Protein AF-A0A8T4I4H2-F1 (afdb_monomer_lite)

Secondary structure (DSSP, 8-state):
--HHHHHHHHHHHHHHHHHHHHHH-TTS-PPPEE--SSHHHHHHHHHHHHHTT--TTSSS--EE-S-TTS--

pLDDT: mean 94.12, std 8.31, range [55.19, 98.69]

Foldseek 3Di:
DDPLVVLVVVLVCQLVVQVVCCVVCVVDLDAREQTDDDPVSSVVSCVVCVVVVHDNVPRPDYHYPPPPPNPD

Structure (mmCIF, N/CA/C/O backbone):
data_AF-A0A8T4I4H2-F1
#
_entry.id   AF-A0A8T4I4H2-F1
#
loop_
_atom_site.group_PDB
_atom_site.id
_atom_site.type_symbol
_atom_site.label_atom_id
_atom_site.label_alt_id
_atom_site.label_comp_id
_atom_site.label_asym_id
_atom_site.label_entity_id
_atom_site.label_seq_id
_atom_site.pdbx_PDB_ins_code
_atom_site.Cartn_x
_atom_site.Cartn_y
_atom_site.Cartn_z
_atom_site.occupancy
_atom_site.B_iso_or_equiv
_atom_site.auth_seq_id
_atom_site.auth_comp_id
_atom_site.auth_asym_id
_atom_site.auth_atom_id
_atom_site.pdbx_PDB_model_num
ATOM 1 N N . GLN A 1 1 ? 21.783 1.540 -9.384 1.00 57.25 1 GLN A N 1
ATOM 2 C CA . GLN A 1 1 ? 20.779 0.644 -8.777 1.00 57.25 1 GLN A CA 1
ATOM 3 C C . GLN A 1 1 ? 19.736 0.355 -9.830 1.00 57.25 1 GLN A C 1
ATOM 5 O O . GLN A 1 1 ? 19.404 1.268 -10.575 1.00 57.25 1 GLN A O 1
ATOM 10 N N . ASP A 1 2 ? 19.286 -0.891 -9.914 1.00 86.50 2 ASP A N 1
ATOM 11 C CA . ASP A 1 2 ? 18.155 -1.261 -10.759 1.00 86.50 2 ASP A CA 1
ATOM 12 C C . ASP A 1 2 ? 16.859 -0.637 -10.202 1.00 86.50 2 ASP A C 1
ATOM 14 O 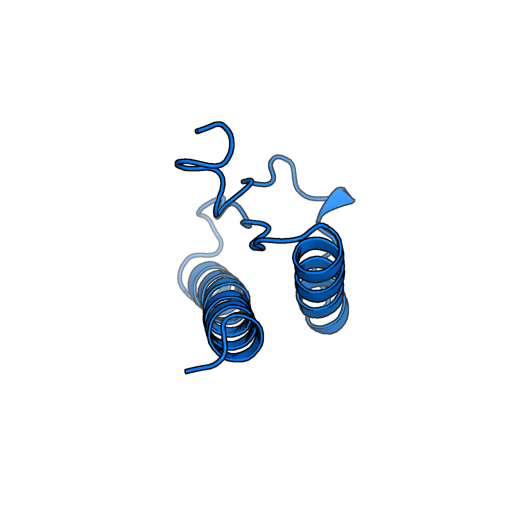O . ASP A 1 2 ? 16.689 -0.557 -8.978 1.00 86.50 2 ASP A O 1
ATOM 18 N N . LEU A 1 3 ? 15.991 -0.139 -11.087 1.00 85.19 3 LEU A N 1
ATOM 19 C CA . LEU A 1 3 ? 14.770 0.596 -10.737 1.00 85.19 3 LEU A CA 1
ATOM 20 C C . LEU A 1 3 ? 13.856 -0.257 -9.853 1.00 85.19 3 LEU A C 1
ATOM 22 O O . LEU A 1 3 ? 13.320 0.238 -8.863 1.00 85.19 3 LEU A O 1
ATOM 26 N N . ASP A 1 4 ? 13.756 -1.545 -10.157 1.00 91.81 4 ASP A N 1
ATOM 27 C CA . ASP A 1 4 ? 12.878 -2.482 -9.458 1.00 91.81 4 ASP A CA 1
ATOM 28 C C . ASP A 1 4 ? 13.322 -2.682 -8.003 1.00 91.81 4 ASP A C 1
ATOM 30 O O . ASP A 1 4 ? 12.508 -2.704 -7.077 1.00 91.81 4 ASP A O 1
ATOM 34 N N . THR A 1 5 ? 14.638 -2.720 -7.766 1.00 94.06 5 THR A N 1
ATOM 35 C CA . THR A 1 5 ? 15.197 -2.794 -6.408 1.00 94.06 5 THR A CA 1
ATOM 36 C C . THR A 1 5 ? 14.882 -1.529 -5.608 1.00 94.06 5 THR A C 1
ATOM 38 O O . THR A 1 5 ? 14.509 -1.609 -4.435 1.00 94.06 5 THR A O 1
ATOM 41 N N . ALA A 1 6 ? 15.011 -0.353 -6.232 1.00 93.06 6 ALA A N 1
ATOM 42 C CA . ALA A 1 6 ? 14.702 0.916 -5.579 1.00 93.06 6 ALA A CA 1
ATOM 43 C C . ALA A 1 6 ? 13.204 1.035 -5.247 1.00 93.06 6 ALA A C 1
ATOM 45 O O . ALA A 1 6 ? 12.852 1.458 -4.144 1.00 93.06 6 ALA A O 1
A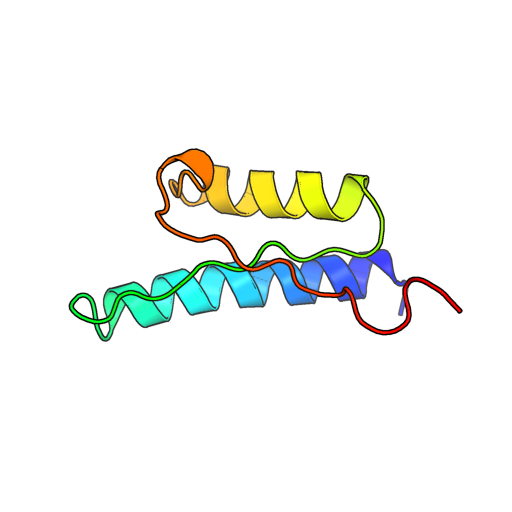TOM 46 N N . VAL A 1 7 ? 12.328 0.606 -6.163 1.00 94.75 7 VAL A N 1
ATOM 47 C CA . VAL A 1 7 ? 10.874 0.584 -5.952 1.00 94.75 7 VAL A CA 1
ATOM 48 C C . VAL A 1 7 ? 10.506 -0.357 -4.806 1.00 94.75 7 VAL A C 1
ATOM 50 O O . VAL A 1 7 ? 9.828 0.075 -3.876 1.00 94.75 7 VAL A O 1
ATOM 53 N N . ARG A 1 8 ? 11.011 -1.597 -4.802 1.00 96.19 8 ARG A N 1
ATOM 54 C CA . ARG A 1 8 ? 10.739 -2.574 -3.734 1.00 96.19 8 ARG A CA 1
ATOM 55 C C . ARG A 1 8 ? 11.154 -2.063 -2.352 1.00 96.19 8 ARG A C 1
ATOM 57 O O . ARG A 1 8 ? 10.416 -2.204 -1.382 1.00 96.19 8 ARG A O 1
ATOM 64 N N . PHE A 1 9 ? 12.324 -1.437 -2.255 1.00 96.69 9 PHE A N 1
ATOM 65 C CA . PHE A 1 9 ? 12.827 -0.868 -1.001 1.00 96.69 9 PHE A CA 1
ATOM 66 C C . PHE A 1 9 ? 11.986 0.312 -0.497 1.00 96.69 9 PHE A C 1
ATOM 68 O O . PHE A 1 9 ? 11.850 0.510 0.714 1.00 96.69 9 PHE A O 1
ATOM 75 N N . HIS A 1 10 ? 11.435 1.104 -1.419 1.00 95.25 10 HIS A N 1
ATOM 76 C CA . HIS A 1 10 ? 10.500 2.170 -1.085 1.00 95.25 10 HIS A CA 1
ATOM 77 C C . HIS A 1 10 ? 9.159 1.603 -0.606 1.00 95.25 10 HIS A C 1
ATOM 79 O O . HIS A 1 10 ? 8.682 2.015 0.446 1.00 95.25 10 HIS A O 1
ATOM 85 N N . GLN A 1 11 ? 8.607 0.613 -1.316 1.00 97.56 11 GLN A N 1
ATOM 86 C CA . GLN A 1 11 ? 7.357 -0.062 -0.949 1.00 97.56 11 GLN A CA 1
ATOM 87 C C . GLN A 1 11 ? 7.418 -0.657 0.458 1.00 97.56 11 GLN A C 1
ATOM 89 O O . GLN A 1 11 ? 6.544 -0.360 1.267 1.00 97.56 11 GLN A O 1
ATOM 94 N N . GLN A 1 12 ? 8.484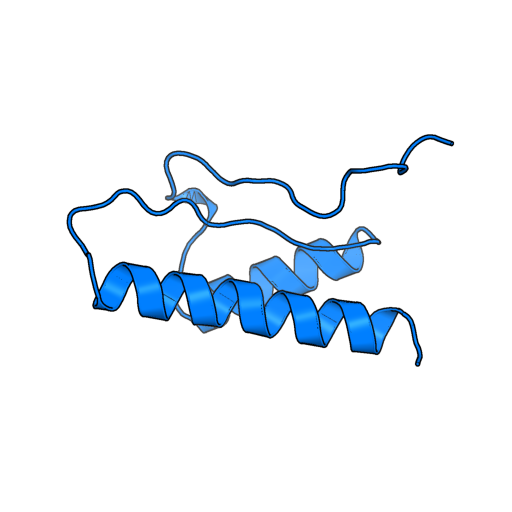 -1.400 0.780 1.00 98.06 12 GLN A N 1
ATOM 95 C CA . GLN A 1 12 ? 8.659 -1.978 2.116 1.00 98.06 12 GLN A CA 1
ATOM 96 C C . GLN A 1 12 ? 8.605 -0.897 3.203 1.00 98.06 12 GLN A C 1
ATOM 98 O O . GLN A 1 12 ? 7.852 -1.018 4.162 1.00 98.06 12 GLN A O 1
ATOM 103 N N . ARG A 1 13 ? 9.325 0.218 3.012 1.00 98.00 13 ARG A N 1
ATOM 104 C CA . ARG A 1 13 ? 9.279 1.350 3.951 1.00 98.00 13 ARG A CA 1
ATOM 105 C C . ARG A 1 13 ? 7.905 1.977 4.069 1.00 98.00 13 ARG A C 1
ATOM 107 O O . ARG A 1 13 ? 7.542 2.398 5.158 1.00 98.00 13 ARG A O 1
ATOM 114 N N . THR A 1 14 ? 7.172 2.104 2.967 1.00 97.81 14 THR A N 1
ATOM 115 C CA . THR A 1 14 ? 5.816 2.660 2.991 1.00 97.81 14 THR A CA 1
ATOM 116 C C . THR A 1 14 ? 4.874 1.785 3.815 1.00 97.81 14 THR A C 1
ATOM 118 O O . THR A 1 14 ? 4.106 2.318 4.615 1.00 97.81 14 THR A O 1
ATOM 121 N N . VAL A 1 15 ? 4.952 0.460 3.662 1.00 98.31 15 VAL A N 1
ATOM 122 C CA . VAL A 1 15 ? 4.132 -0.489 4.430 1.00 98.31 15 VAL A CA 1
ATOM 123 C C . VAL A 1 15 ? 4.535 -0.484 5.906 1.00 98.31 15 VAL A C 1
ATOM 125 O O . VAL A 1 15 ? 3.679 -0.264 6.762 1.00 98.31 15 VAL A O 1
ATOM 128 N N . ASP A 1 16 ? 5.829 -0.627 6.202 1.00 98.56 16 ASP A N 1
ATOM 129 C CA . ASP A 1 16 ? 6.351 -0.638 7.575 1.00 98.56 16 ASP A CA 1
ATOM 130 C C . ASP A 1 16 ? 5.998 0.655 8.319 1.00 98.56 16 ASP A C 1
ATOM 132 O O . ASP A 1 16 ? 5.561 0.622 9.469 1.00 98.56 16 ASP A O 1
ATOM 136 N N . ASN A 1 17 ? 6.120 1.804 7.646 1.00 98.25 17 ASN A N 1
ATOM 137 C CA . ASN A 1 17 ? 5.800 3.094 8.240 1.00 98.25 17 ASN A CA 1
ATOM 138 C C . ASN A 1 17 ? 4.311 3.229 8.574 1.00 98.25 17 ASN A C 1
ATOM 140 O O . ASN A 1 17 ? 3.982 3.764 9.628 1.00 98.25 17 ASN A O 1
ATOM 144 N N . LEU A 1 18 ? 3.405 2.727 7.727 1.00 98.56 18 LEU A N 1
ATOM 145 C CA . LEU A 1 18 ? 1.978 2.732 8.054 1.00 98.56 18 LEU A CA 1
ATOM 146 C C . LEU A 1 18 ? 1.695 1.907 9.316 1.00 98.56 18 LEU A C 1
ATOM 148 O O . LEU A 1 18 ? 0.947 2.357 10.184 1.00 98.56 18 LEU A O 1
ATOM 152 N N . ILE A 1 19 ? 2.286 0.713 9.414 1.00 98.50 19 ILE A N 1
ATOM 153 C CA . ILE A 1 19 ? 2.116 -0.186 10.565 1.00 98.50 19 ILE A CA 1
ATOM 154 C C . ILE A 1 19 ? 2.628 0.491 11.839 1.00 98.50 19 ILE A C 1
ATOM 156 O O . ILE A 1 19 ? 1.932 0.517 12.857 1.00 98.50 19 ILE A O 1
ATOM 160 N N . GLU A 1 20 ? 3.818 1.088 11.773 1.00 98.69 20 GLU A N 1
ATOM 161 C CA . GLU A 1 20 ? 4.412 1.828 12.883 1.00 98.69 20 GLU A CA 1
ATOM 162 C C . GLU A 1 20 ? 3.523 3.005 13.311 1.00 98.69 20 GLU A C 1
ATOM 164 O O . GLU A 1 20 ? 3.193 3.132 14.489 1.00 98.69 20 GLU A O 1
ATOM 169 N N . LEU A 1 21 ? 3.051 3.823 12.367 1.00 98.56 21 LEU A N 1
ATOM 170 C CA . LEU A 1 21 ? 2.198 4.979 12.656 1.00 98.56 21 LEU A CA 1
ATOM 171 C C . LEU A 1 21 ? 0.857 4.582 13.288 1.00 98.56 21 LEU A C 1
ATOM 173 O O . LEU A 1 21 ? 0.442 5.196 14.272 1.00 98.56 21 LEU A O 1
ATOM 177 N N . ARG A 1 22 ? 0.206 3.528 12.781 1.00 98.00 22 ARG A N 1
ATOM 178 C CA . ARG A 1 22 ? -1.030 2.980 13.371 1.00 98.00 22 ARG A CA 1
ATOM 179 C C . ARG A 1 22 ? -0.810 2.414 14.768 1.00 98.00 22 ARG A C 1
ATOM 181 O O . ARG A 1 22 ? -1.71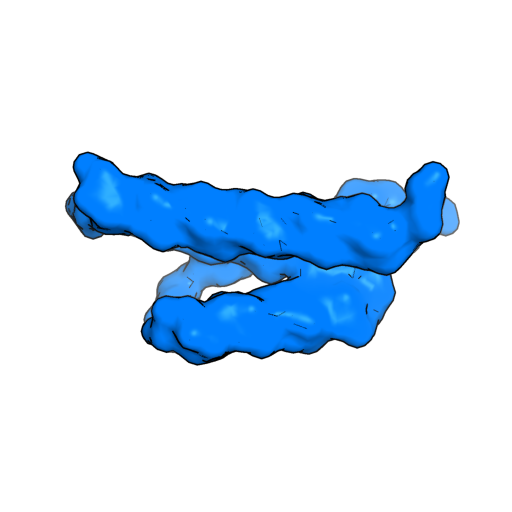0 2.486 15.597 1.00 98.00 22 ARG A O 1
ATOM 188 N N . THR A 1 23 ? 0.381 1.887 15.038 1.00 98.06 23 THR A N 1
ATOM 189 C CA . THR A 1 23 ? 0.756 1.403 16.372 1.00 98.06 23 THR A CA 1
A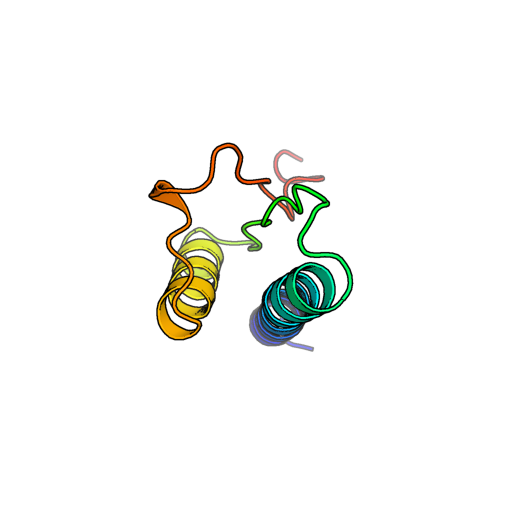TOM 190 C C . THR A 1 23 ? 0.990 2.564 17.340 1.00 98.06 23 THR A C 1
ATOM 192 O O . THR A 1 23 ? 0.538 2.515 18.481 1.00 98.06 23 THR A O 1
ATOM 195 N N . LEU A 1 24 ? 1.681 3.618 16.896 1.00 98.62 24 LEU A N 1
ATOM 196 C CA . LEU A 1 24 ? 2.047 4.768 17.728 1.00 98.62 24 LEU A CA 1
ATOM 197 C C . LEU A 1 24 ? 0.876 5.716 18.014 1.00 98.62 24 LEU A C 1
ATOM 199 O O . LEU A 1 24 ? 0.817 6.308 19.090 1.00 98.62 24 LEU A O 1
ATOM 203 N N . ALA A 1 25 ? -0.028 5.894 17.053 1.00 98.25 25 ALA A N 1
ATOM 204 C CA . ALA A 1 25 ? -1.149 6.823 17.147 1.00 98.25 25 ALA A CA 1
ATOM 205 C C . ALA A 1 25 ? -2.400 6.223 16.478 1.00 98.25 25 ALA A C 1
ATOM 207 O O . ALA A 1 25 ? -2.757 6.645 15.374 1.00 98.25 25 ALA A O 1
ATOM 208 N N . PRO A 1 26 ? -3.065 5.243 17.122 1.00 97.31 26 PRO A N 1
ATOM 209 C CA . PRO A 1 26 ? -4.192 4.511 16.535 1.00 97.31 26 PRO A CA 1
ATOM 210 C C . PRO A 1 26 ? -5.436 5.376 16.300 1.00 97.31 26 PRO A C 1
ATOM 212 O O . PRO A 1 26 ? -6.244 5.060 15.432 1.00 97.31 26 PRO A O 1
ATOM 215 N N . ASP A 1 27 ? -5.580 6.482 17.034 1.00 97.62 27 ASP A N 1
ATOM 216 C CA . ASP A 1 27 ? -6.726 7.390 16.905 1.00 97.62 27 ASP A CA 1
ATOM 217 C C . ASP A 1 27 ? -6.624 8.319 15.680 1.00 97.62 27 ASP A C 1
ATOM 219 O O . ASP A 1 27 ? -7.591 8.990 15.314 1.00 97.62 27 ASP A O 1
ATOM 223 N N . ILE A 1 28 ? -5.451 8.384 15.038 1.00 97.75 28 ILE A N 1
ATOM 224 C CA . ILE A 1 28 ? -5.246 9.156 13.812 1.00 97.75 28 ILE A CA 1
ATOM 225 C C . ILE A 1 28 ? -5.617 8.273 12.611 1.00 97.75 28 ILE A C 1
ATOM 227 O O . ILE A 1 28 ? -5.104 7.158 12.489 1.00 97.75 28 ILE A O 1
ATOM 231 N N . PRO A 1 29 ? -6.443 8.762 11.667 1.00 95.31 29 PRO A N 1
ATOM 232 C CA . PRO A 1 29 ? -6.816 8.006 10.475 1.00 95.31 29 PRO A CA 1
ATOM 233 C C . PRO A 1 29 ? -5.675 8.008 9.444 1.00 95.31 29 PRO A C 1
ATOM 235 O O . PRO A 1 29 ? -5.743 8.675 8.410 1.00 95.31 29 PRO A O 1
ATOM 238 N N . TRP A 1 30 ? -4.595 7.279 9.733 1.00 97.75 30 TRP A N 1
ATOM 239 C CA . TRP A 1 30 ? -3.465 7.132 8.819 1.00 97.75 30 TRP A CA 1
ATOM 240 C C . TRP A 1 30 ? -3.900 6.444 7.528 1.00 97.75 30 TRP A C 1
ATOM 242 O O . TRP A 1 30 ? -4.365 5.298 7.532 1.00 97.75 30 TRP A O 1
ATOM 252 N N . MET A 1 31 ? -3.705 7.156 6.423 1.00 97.12 31 MET A N 1
ATOM 253 C CA . MET A 1 31 ? -4.069 6.707 5.088 1.00 97.12 31 MET A CA 1
ATOM 254 C C . MET A 1 31 ? -2.927 5.878 4.469 1.00 97.12 31 MET A C 1
ATOM 256 O O . MET A 1 31 ? -1.811 6.394 4.352 1.00 97.12 31 MET A O 1
ATOM 260 N N . PRO A 1 32 ? -3.176 4.630 4.031 1.00 98.19 32 PRO A N 1
ATOM 261 C CA . PRO A 1 32 ? -2.200 3.848 3.273 1.00 98.19 32 PRO A CA 1
ATOM 262 C C . PRO A 1 32 ? -1.912 4.477 1.905 1.00 98.19 32 PRO A C 1
ATOM 264 O O . PRO A 1 32 ? -2.752 5.178 1.335 1.00 98.19 32 PRO A O 1
ATOM 267 N N . VAL A 1 33 ? -0.741 4.179 1.337 1.00 97.88 33 VAL A N 1
ATOM 268 C CA . VAL A 1 33 ? -0.360 4.652 0.001 1.00 97.88 33 VAL A CA 1
ATOM 269 C C . VAL A 1 33 ? 0.155 3.494 -0.842 1.00 97.88 33 VAL A C 1
ATOM 271 O O . VAL A 1 33 ? 1.157 2.867 -0.512 1.00 97.88 33 VAL A O 1
ATOM 274 N N . LEU A 1 34 ? -0.489 3.255 -1.982 1.00 97.06 34 LEU A N 1
ATOM 275 C CA . LEU A 1 34 ? -0.055 2.272 -2.964 1.00 97.06 34 LEU A CA 1
ATOM 276 C C . LEU A 1 34 ? 1.078 2.857 -3.823 1.00 97.06 34 LEU A C 1
ATOM 278 O O . LEU A 1 34 ? 0.900 3.879 -4.491 1.00 97.06 34 LEU A O 1
ATOM 282 N N . GLN A 1 35 ? 2.252 2.222 -3.809 1.00 95.75 35 GLN A N 1
ATOM 283 C CA . GLN A 1 35 ? 3.468 2.712 -4.472 1.00 95.75 35 GLN A CA 1
ATOM 284 C C . GLN A 1 35 ? 3.876 1.829 -5.651 1.00 95.75 35 GLN A C 1
ATOM 286 O O . GLN A 1 35 ? 3.798 0.604 -5.582 1.00 95.75 35 GLN A O 1
ATOM 291 N N . GLY A 1 36 ? 4.380 2.439 -6.724 1.00 93.81 36 GLY A N 1
ATOM 292 C CA . GLY A 1 36 ? 4.884 1.694 -7.874 1.00 93.81 36 GLY A CA 1
ATOM 293 C C . GLY A 1 36 ? 5.193 2.562 -9.087 1.00 93.81 36 GLY A C 1
ATOM 294 O O . GLY A 1 36 ? 4.702 3.681 -9.217 1.00 93.81 36 GLY A O 1
ATOM 295 N N . TRP A 1 37 ? 6.004 2.022 -9.999 1.00 91.50 37 TRP A N 1
ATOM 296 C CA . TRP A 1 37 ? 6.311 2.666 -11.284 1.00 91.50 37 TRP A CA 1
ATOM 297 C C . TRP A 1 37 ? 5.527 2.032 -12.435 1.00 91.50 37 TRP A C 1
ATOM 299 O O . TRP A 1 37 ? 4.790 2.729 -13.131 1.00 91.50 37 TRP A O 1
ATOM 309 N N . THR A 1 38 ? 5.640 0.710 -12.582 1.00 92.56 38 THR A N 1
ATOM 310 C CA . THR A 1 38 ? 4.870 -0.111 -13.522 1.00 92.56 38 THR A CA 1
ATOM 311 C C . THR A 1 38 ? 3.584 -0.618 -12.864 1.00 92.56 38 THR A C 1
ATOM 313 O O . THR A 1 38 ? 3.423 -0.533 -11.645 1.00 92.56 38 THR A O 1
ATOM 316 N N . LEU A 1 39 ? 2.673 -1.189 -13.658 1.00 93.31 39 LEU A N 1
ATOM 317 C CA . LEU A 1 39 ? 1.480 -1.845 -13.118 1.00 93.31 39 LEU A CA 1
ATOM 318 C C . LEU A 1 39 ? 1.844 -3.006 -12.178 1.00 93.31 39 LEU A C 1
ATOM 320 O O . LEU A 1 39 ? 1.248 -3.137 -11.114 1.00 93.31 39 LEU A O 1
ATOM 324 N N . GLN A 1 40 ? 2.860 -3.801 -12.533 1.00 96.12 40 GLN A N 1
ATOM 325 C CA . GLN A 1 40 ? 3.313 -4.910 -11.693 1.00 96.12 40 GLN A CA 1
ATOM 326 C C . GLN A 1 40 ? 3.800 -4.420 -10.327 1.00 96.12 40 GLN A C 1
ATOM 328 O O . GLN A 1 40 ? 3.418 -4.993 -9.314 1.00 96.12 40 GLN A O 1
ATOM 333 N N . HIS A 1 41 ? 4.537 -3.304 -10.275 1.00 96.12 41 HIS A N 1
ATOM 334 C CA . HIS A 1 41 ? 4.958 -2.725 -8.998 1.00 96.12 41 HIS A CA 1
ATOM 335 C C . HIS A 1 41 ? 3.768 -2.418 -8.083 1.00 96.12 41 HIS A C 1
ATOM 337 O O . HIS A 1 41 ? 3.851 -2.649 -6.881 1.00 96.12 41 HIS A O 1
ATOM 343 N N . TYR A 1 42 ? 2.643 -1.951 -8.624 1.00 95.88 42 TYR A N 1
ATOM 344 C CA . TYR A 1 42 ? 1.454 -1.730 -7.804 1.00 95.88 42 TYR A CA 1
ATOM 345 C C . TYR A 1 42 ? 0.840 -3.015 -7.262 1.00 95.88 42 TYR A C 1
ATOM 347 O O . TYR A 1 42 ? 0.450 -3.043 -6.097 1.00 95.88 42 TYR A O 1
ATOM 355 N N . HIS A 1 43 ? 0.790 -4.077 -8.066 1.00 97.56 43 HIS A N 1
ATOM 356 C CA . HIS A 1 43 ? 0.346 -5.384 -7.585 1.00 97.56 43 HIS A CA 1
ATOM 357 C C . HIS A 1 43 ? 1.273 -5.936 -6.499 1.00 97.56 43 HIS A C 1
ATOM 359 O O . HIS A 1 43 ? 0.787 -6.440 -5.490 1.00 97.56 43 HIS A O 1
ATOM 365 N N . ASP A 1 44 ? 2.585 -5.768 -6.652 1.00 97.62 44 ASP A N 1
ATOM 366 C CA . ASP A 1 44 ? 3.559 -6.197 -5.647 1.00 97.62 44 ASP A CA 1
ATOM 367 C C . ASP A 1 44 ? 3.372 -5.432 -4.325 1.00 97.62 44 ASP A C 1
ATOM 369 O O . ASP A 1 44 ? 3.392 -6.028 -3.252 1.00 97.62 44 ASP A O 1
ATOM 373 N N . CYS A 1 45 ? 3.123 -4.118 -4.386 1.00 98.12 45 CYS A N 1
ATOM 374 C CA . CYS A 1 45 ? 2.832 -3.311 -3.198 1.00 98.12 45 CYS A CA 1
ATOM 375 C C . CYS A 1 45 ? 1.515 -3.725 -2.524 1.00 98.12 45 CYS A C 1
ATOM 377 O O . CYS A 1 45 ? 1.435 -3.752 -1.297 1.00 98.12 45 CYS A O 1
ATOM 379 N N . LEU A 1 46 ? 0.483 -4.044 -3.312 1.00 98.38 46 LEU A N 1
ATOM 380 C CA . LEU A 1 46 ? -0.792 -4.547 -2.796 1.00 98.38 46 LEU A CA 1
ATOM 381 C C . LEU A 1 46 ? -0.604 -5.885 -2.064 1.00 98.38 46 LEU A C 1
ATOM 383 O O . LEU A 1 46 ? -1.177 -6.083 -0.992 1.00 98.38 46 LEU A O 1
ATOM 387 N N . ALA A 1 47 ? 0.224 -6.776 -2.615 1.00 98.56 47 ALA A N 1
ATOM 388 C CA . ALA A 1 47 ? 0.563 -8.042 -1.978 1.00 98.56 47 ALA A CA 1
ATOM 389 C C . ALA A 1 47 ? 1.271 -7.822 -0.632 1.00 98.56 47 ALA A C 1
ATOM 391 O O . ALA A 1 47 ? 0.878 -8.438 0.349 1.00 98.56 47 ALA A O 1
ATOM 392 N N . MET A 1 48 ? 2.210 -6.870 -0.536 1.00 98.62 48 MET A N 1
ATOM 393 C CA . MET A 1 48 ? 2.868 -6.545 0.742 1.00 98.62 48 MET A CA 1
ATOM 394 C C . MET A 1 48 ? 1.881 -6.085 1.825 1.00 98.62 48 MET A C 1
ATOM 396 O O . MET A 1 48 ? 2.018 -6.473 2.983 1.00 98.62 48 MET A O 1
ATOM 400 N N . TYR A 1 49 ? 0.877 -5.278 1.468 1.00 98.62 49 TYR A N 1
ATOM 401 C CA . TYR A 1 49 ? -0.182 -4.908 2.412 1.00 98.62 49 TYR A CA 1
ATOM 402 C C . TYR A 1 49 ? -1.023 -6.118 2.829 1.00 98.62 49 TYR A C 1
ATOM 404 O O . TYR A 1 49 ? -1.288 -6.295 4.016 1.00 98.62 49 TYR A O 1
ATOM 412 N N . THR A 1 50 ? -1.380 -6.978 1.872 1.00 98.38 50 THR A N 1
ATOM 413 C CA . THR A 1 50 ? -2.152 -8.201 2.137 1.00 98.38 50 THR A CA 1
ATOM 414 C C . THR A 1 50 ? -1.392 -9.149 3.069 1.00 98.38 50 THR A C 1
ATOM 416 O O . THR A 1 50 ? -1.964 -9.641 4.039 1.00 98.38 50 THR A O 1
ATOM 419 N N . ASP A 1 51 ? -0.093 -9.345 2.834 1.00 98.44 51 ASP A N 1
ATOM 420 C CA . ASP A 1 51 ? 0.791 -10.169 3.665 1.00 98.44 51 ASP A CA 1
ATOM 421 C C . ASP A 1 51 ? 0.938 -9.603 5.088 1.00 98.44 51 ASP A C 1
ATOM 423 O O . ASP A 1 51 ? 1.073 -10.357 6.052 1.00 98.44 51 ASP A O 1
ATOM 427 N N . ALA A 1 52 ? 0.855 -8.277 5.239 1.00 98.06 52 ALA A N 1
ATOM 428 C CA . ALA A 1 52 ? 0.808 -7.597 6.533 1.00 98.06 52 ALA A CA 1
ATOM 429 C C . ALA A 1 52 ? -0.585 -7.629 7.202 1.00 98.06 52 ALA A C 1
ATOM 431 O O . ALA A 1 52 ? -0.763 -7.052 8.276 1.00 98.06 52 ALA A O 1
ATOM 432 N N . GLY A 1 53 ? -1.577 -8.285 6.589 1.00 98.19 53 GLY A N 1
ATOM 433 C CA . GLY A 1 53 ? -2.948 -8.373 7.097 1.00 98.19 53 GLY A CA 1
ATOM 434 C C . GLY A 1 53 ? -3.775 -7.098 6.905 1.00 98.19 53 GLY A C 1
ATOM 435 O O . GLY A 1 53 ? -4.775 -6.914 7.597 1.00 98.19 53 GLY A O 1
ATOM 436 N N . ILE A 1 54 ? -3.367 -6.210 5.995 1.00 98.19 54 ILE A N 1
ATOM 437 C CA . ILE A 1 54 ? -4.039 -4.940 5.707 1.00 98.19 54 ILE A CA 1
ATOM 438 C C . ILE A 1 54 ? -4.799 -5.062 4.383 1.00 98.19 54 ILE A C 1
ATOM 440 O O . ILE A 1 54 ? -4.200 -5.154 3.311 1.00 98.19 54 ILE A O 1
ATOM 444 N N . ASP A 1 55 ? -6.129 -5.017 4.458 1.00 97.69 55 ASP A N 1
ATOM 445 C CA . ASP A 1 55 ? -7.000 -4.978 3.284 1.00 97.69 55 ASP A CA 1
ATOM 446 C C . ASP A 1 55 ? -7.224 -3.535 2.820 1.00 97.69 55 ASP A C 1
ATOM 448 O O . ASP A 1 55 ? -8.021 -2.796 3.397 1.00 97.69 55 ASP A O 1
ATOM 452 N N . LEU A 1 56 ? -6.548 -3.143 1.738 1.00 97.69 56 LEU A N 1
ATOM 453 C CA . LEU A 1 56 ? -6.698 -1.807 1.159 1.00 97.69 56 LEU A CA 1
ATOM 454 C C . LEU A 1 56 ? -8.101 -1.528 0.600 1.00 97.69 56 LEU A C 1
ATOM 456 O O . LEU A 1 56 ? -8.458 -0.362 0.459 1.00 97.69 56 LEU A O 1
ATOM 460 N N . ALA A 1 57 ? -8.900 -2.547 0.270 1.00 96.81 57 ALA A N 1
ATOM 461 C CA . ALA A 1 57 ? -10.265 -2.342 -0.214 1.00 96.81 57 ALA A CA 1
ATOM 462 C C . ALA A 1 57 ? -11.241 -1.980 0.918 1.00 96.81 57 ALA A C 1
ATOM 464 O O . ALA A 1 57 ? -12.290 -1.390 0.656 1.00 96.81 57 ALA A O 1
ATOM 465 N N . ALA A 1 58 ? -10.892 -2.308 2.165 1.00 97.19 58 ALA A N 1
ATOM 466 C CA . ALA A 1 58 ? -11.649 -1.933 3.355 1.00 97.19 58 ALA A CA 1
ATOM 467 C C . ALA A 1 58 ? -11.289 -0.530 3.879 1.00 97.19 58 ALA A C 1
ATOM 469 O O . ALA A 1 58 ? -11.974 0.004 4.753 1.00 97.19 58 ALA A O 1
ATOM 470 N N . GLU A 1 59 ? -10.218 0.073 3.360 1.00 97.38 59 GLU A N 1
ATOM 471 C CA . GLU A 1 59 ? -9.747 1.390 3.775 1.00 97.38 59 GLU A CA 1
ATOM 472 C C . GLU A 1 59 ? -10.628 2.495 3.173 1.00 97.38 59 GLU A C 1
ATOM 474 O O . GLU A 1 59 ? -10.974 2.441 1.991 1.00 97.38 59 GLU A O 1
ATOM 479 N N . PRO A 1 60 ? -10.981 3.540 3.944 1.00 96.38 60 PRO A N 1
ATOM 480 C CA . PRO A 1 60 ? -11.870 4.594 3.459 1.00 96.38 60 PRO A CA 1
ATOM 481 C C . PRO A 1 60 ? -11.256 5.390 2.302 1.00 96.38 60 PRO A C 1
ATOM 483 O O . PRO A 1 60 ? -11.972 5.874 1.426 1.00 96.38 60 PRO A O 1
ATOM 486 N N . ILE A 1 61 ? -9.930 5.556 2.316 1.00 97.44 61 ILE A N 1
ATOM 487 C CA . ILE A 1 61 ? -9.156 6.231 1.277 1.00 97.44 61 ILE A CA 1
ATOM 488 C C . ILE A 1 61 ? -7.810 5.517 1.155 1.00 97.44 61 ILE A C 1
ATOM 490 O O . ILE A 1 61 ? -7.179 5.189 2.158 1.00 97.44 61 ILE A O 1
ATOM 494 N N . VAL A 1 62 ? -7.346 5.339 -0.081 1.00 97.94 62 VAL A N 1
ATOM 495 C CA . VAL A 1 62 ? -5.996 4.863 -0.392 1.00 97.94 62 VAL A CA 1
ATOM 496 C C . VAL A 1 62 ? -5.316 5.899 -1.279 1.00 97.94 62 VAL A C 1
ATOM 498 O O . VAL A 1 62 ? -5.832 6.269 -2.335 1.00 97.94 62 VAL A O 1
ATOM 501 N N . GLY A 1 63 ? -4.149 6.378 -0.856 1.00 96.94 63 GLY A N 1
ATOM 502 C CA . GLY A 1 63 ? -3.326 7.259 -1.675 1.00 96.94 63 GLY A CA 1
ATOM 503 C C . GLY A 1 63 ? -2.667 6.493 -2.821 1.00 96.94 63 GLY A C 1
ATOM 504 O O . GLY A 1 63 ? -2.238 5.355 -2.649 1.00 96.94 63 GLY A O 1
ATOM 505 N N . LEU A 1 64 ? -2.518 7.129 -3.984 1.00 95.00 64 LEU A N 1
ATOM 506 C CA . LEU A 1 64 ? -1.710 6.595 -5.080 1.00 95.00 64 LEU A CA 1
ATOM 507 C C . LEU A 1 64 ? -0.401 7.377 -5.176 1.00 95.00 64 LEU A C 1
ATOM 509 O O . LEU A 1 64 ? -0.386 8.560 -5.521 1.00 95.00 64 LEU A O 1
ATOM 513 N N . GLY A 1 65 ? 0.701 6.711 -4.852 1.00 92.19 65 GLY A N 1
ATOM 514 C CA . GLY A 1 65 ? 2.037 7.284 -4.895 1.00 92.19 65 GLY A CA 1
ATOM 515 C C . GLY A 1 65 ? 2.715 7.125 -6.254 1.00 92.19 65 GLY A C 1
ATOM 516 O O . GLY A 1 65 ? 2.236 6.415 -7.144 1.00 92.19 65 GLY A O 1
ATOM 517 N N . SER A 1 66 ? 3.871 7.782 -6.397 1.00 85.88 66 SER A N 1
ATOM 518 C CA . SER A 1 66 ? 4.737 7.674 -7.583 1.00 85.88 66 SER A CA 1
ATOM 519 C C . SER A 1 66 ? 4.050 8.069 -8.902 1.00 85.88 66 SER A C 1
ATOM 521 O O . SER A 1 66 ? 4.319 7.512 -9.965 1.00 85.88 66 SER A O 1
ATOM 523 N N . VAL A 1 67 ? 3.152 9.059 -8.833 1.00 86.12 67 VAL A N 1
ATOM 524 C CA . VAL A 1 67 ? 2.390 9.559 -9.993 1.00 86.12 67 VAL A CA 1
ATOM 525 C C . VAL A 1 67 ? 3.044 10.745 -10.706 1.00 86.12 67 VAL A C 1
ATOM 527 O O . VAL A 1 67 ? 2.727 11.030 -11.861 1.00 86.12 67 VAL A O 1
ATOM 530 N N . CYS A 1 68 ? 3.962 11.447 -10.038 1.00 84.00 68 CYS A N 1
ATOM 531 C CA . CYS A 1 68 ? 4.640 12.607 -10.607 1.00 84.00 68 CYS A CA 1
ATOM 532 C C . CYS A 1 68 ? 5.427 12.227 -11.871 1.00 84.00 68 CYS A C 1
ATOM 534 O O . CYS A 1 68 ? 6.168 11.248 -11.872 1.00 84.00 68 CYS A O 1
ATOM 536 N N . ARG A 1 69 ? 5.311 13.053 -12.923 1.00 80.94 69 ARG A N 1
ATOM 537 C CA . ARG A 1 69 ? 6.006 12.897 -14.221 1.00 80.94 69 ARG A CA 1
ATOM 538 C C . ARG A 1 69 ? 5.695 11.599 -14.980 1.00 80.94 69 ARG A C 1
ATOM 540 O O . ARG A 1 69 ? 6.499 11.162 -15.795 1.00 80.94 69 ARG A O 1
ATOM 547 N N . ARG A 1 70 ? 4.532 10.986 -14.740 1.00 76.62 70 ARG A N 1
ATOM 548 C CA . ARG A 1 70 ? 4.075 9.822 -15.518 1.00 76.62 70 ARG A CA 1
ATOM 549 C C . ARG A 1 70 ? 3.715 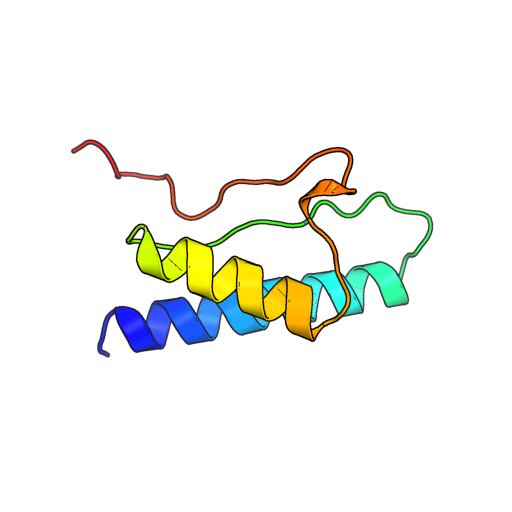10.130 -16.961 1.00 76.62 70 ARG A C 1
ATOM 551 O O . ARG A 1 70 ? 3.908 9.290 -17.830 1.00 76.62 70 ARG A O 1
ATOM 558 N N . GLN A 1 71 ? 3.148 11.305 -17.183 1.00 70.75 71 GLN A N 1
ATOM 559 C CA . GLN A 1 71 ? 2.875 11.846 -18.504 1.00 70.75 71 GLN A CA 1
ATOM 560 C C . GLN A 1 71 ? 3.927 12.930 -18.726 1.00 70.75 71 GLN A C 1
ATOM 562 O O . GLN A 1 71 ? 3.844 13.995 -18.114 1.00 70.75 71 GLN A O 1
ATOM 567 N N . ALA A 1 72 ? 4.964 12.596 -19.487 1.00 55.19 72 ALA A N 1
ATOM 568 C CA . ALA A 1 72 ? 5.961 13.535 -19.985 1.00 55.19 72 ALA A CA 1
ATOM 569 C C . ALA A 1 72 ? 5.733 13.733 -21.483 1.00 55.19 72 ALA A C 1
ATOM 571 O O . ALA A 1 72 ? 5.402 12.722 -22.147 1.00 55.19 72 ALA A O 1
#

Sequence (72 aa):
QDLDTAVRFHQQRTVDNLIELRTLAPDIPWMPVLQGWTLQHYHDCLAMYTDAGIDLAAEPIVGLGSVCRRQA

Radius of gyration: 12.6 Å; chains: 1; bounding box: 33×24×38 Å